Protein AF-A0A920LF35-F1 (afdb_monomer_lite)

Secondary structure (DSSP, 8-state):
--S-----TT--------SS-S------TT-B----BTTB----TTTSS-SS--TT---PBPP------

Foldseek 3Di:
DPDDDDDDPPDDDDDDDDPDDDDDDDADAQGWDADDDPNDRQDDPPRDPDNDDDPPDDIDHHDHDPPDD

Structure (mmCIF, N/CA/C/O backbone):
data_AF-A0A920LF35-F1
#
_entry.id   AF-A0A920LF35-F1
#
loop_
_atom_site.group_PDB
_atom_site.id
_atom_site.type_symbol
_atom_site.label_atom_id
_atom_site.label_alt_id
_atom_site.label_comp_id
_atom_site.label_asym_id
_atom_site.label_entity_id
_atom_site.label_seq_id
_atom_site.pdbx_PDB_ins_code
_atom_site.Cartn_x
_atom_site.Cartn_y
_atom_site.Cartn_z
_atom_site.occupancy
_atom_site.B_iso_or_equiv
_atom_site.auth_seq_id
_atom_site.auth_comp_id
_atom_site.auth_asym_id
_atom_site.auth_atom_id
_atom_site.pdbx_PDB_model_num
ATOM 1 N N . MET A 1 1 ? 10.992 8.209 -9.351 1.00 70.75 1 MET A N 1
ATOM 2 C CA . MET A 1 1 ? 10.134 8.236 -8.140 1.00 70.75 1 MET A CA 1
ATOM 3 C C . MET A 1 1 ? 9.361 9.554 -8.145 1.00 70.75 1 MET A C 1
ATOM 5 O O . MET A 1 1 ? 9.801 10.456 -8.843 1.00 70.75 1 MET A O 1
ATOM 9 N N . TYR A 1 2 ? 8.232 9.667 -7.437 1.00 85.06 2 TYR A N 1
ATOM 10 C CA . TYR A 1 2 ? 7.429 10.909 -7.325 1.00 85.06 2 TYR A CA 1
ATOM 11 C C . TYR A 1 2 ? 6.585 11.327 -8.544 1.00 85.06 2 TYR A C 1
ATOM 13 O O . TYR A 1 2 ? 6.047 12.428 -8.557 1.00 85.06 2 TYR A O 1
ATOM 21 N N . GLN A 1 3 ? 6.418 10.458 -9.542 1.00 91.25 3 GLN A N 1
ATOM 22 C CA . GLN A 1 3 ? 5.486 10.682 -10.649 1.00 91.25 3 GLN A CA 1
ATOM 23 C C . GLN A 1 3 ? 4.478 9.533 -10.725 1.00 91.25 3 GLN A C 1
ATOM 25 O O . GLN A 1 3 ? 4.860 8.384 -10.470 1.00 91.25 3 GLN A O 1
ATOM 30 N N . PRO A 1 4 ? 3.205 9.816 -11.050 1.00 92.00 4 PRO A N 1
ATOM 31 C CA . PRO A 1 4 ? 2.230 8.770 -11.296 1.00 92.00 4 PRO A CA 1
ATOM 32 C C . PRO A 1 4 ? 2.614 7.990 -12.554 1.00 92.00 4 PRO A C 1
ATOM 34 O O . PRO A 1 4 ? 3.093 8.557 -13.534 1.00 92.00 4 PRO A O 1
ATOM 37 N N . ILE A 1 5 ? 2.371 6.685 -12.527 1.00 94.06 5 ILE A N 1
ATOM 38 C CA . ILE A 1 5 ? 2.560 5.797 -13.672 1.00 94.06 5 ILE A CA 1
ATOM 39 C C . ILE A 1 5 ? 1.202 5.171 -13.975 1.00 94.06 5 ILE A C 1
ATOM 41 O O . ILE A 1 5 ? 0.520 4.695 -13.066 1.00 94.06 5 ILE A O 1
ATOM 45 N N . ASN A 1 6 ? 0.806 5.182 -15.246 1.00 94.12 6 ASN A N 1
ATOM 46 C CA . ASN A 1 6 ? -0.388 4.471 -15.682 1.00 94.12 6 ASN A CA 1
ATOM 47 C C . ASN A 1 6 ? -0.088 2.977 -15.770 1.00 94.12 6 ASN A C 1
ATOM 49 O O . ASN A 1 6 ? 0.878 2.575 -16.411 1.00 94.12 6 ASN A O 1
ATOM 53 N N . VAL A 1 7 ? -0.952 2.176 -15.157 1.00 93.56 7 VAL A N 1
ATOM 54 C CA . VAL A 1 7 ? -0.873 0.714 -15.166 1.00 93.56 7 VAL A CA 1
ATOM 55 C C . VAL A 1 7 ? -2.112 0.130 -15.833 1.00 93.56 7 VAL A C 1
ATOM 57 O O . VAL A 1 7 ? -3.191 0.734 -15.811 1.00 93.56 7 VAL A O 1
ATOM 60 N N . LYS A 1 8 ? -1.959 -1.044 -16.429 1.00 95.56 8 LYS A N 1
ATOM 61 C CA . LYS A 1 8 ? -3.017 -1.832 -17.058 1.00 95.56 8 LYS A CA 1
ATOM 62 C C . LYS A 1 8 ? -3.219 -3.139 -16.297 1.00 95.56 8 LYS A C 1
ATOM 64 O O . LYS A 1 8 ? -2.394 -3.561 -15.490 1.00 95.56 8 LYS A O 1
ATOM 69 N N . LEU A 1 9 ? -4.357 -3.781 -16.546 1.00 96.12 9 LEU A N 1
ATOM 70 C CA . LEU A 1 9 ? -4.624 -5.108 -16.002 1.00 96.12 9 LEU A CA 1
ATOM 71 C C . LEU A 1 9 ? -3.550 -6.093 -16.491 1.00 96.12 9 LEU A C 1
ATOM 73 O O . LEU A 1 9 ? -3.294 -6.164 -17.690 1.00 96.12 9 LEU A O 1
ATOM 77 N N . GLY A 1 10 ? -2.962 -6.849 -15.563 1.00 96.81 10 GLY A N 1
ATOM 78 C CA . GLY A 1 10 ? -1.888 -7.809 -15.843 1.00 96.81 10 GLY A CA 1
ATOM 79 C C . GLY A 1 10 ? -0.473 -7.259 -15.639 1.00 96.81 10 GLY A C 1
ATOM 80 O O . GLY A 1 10 ? 0.469 -8.047 -15.561 1.00 96.81 10 GLY A O 1
ATOM 81 N N . ASP A 1 11 ? -0.309 -5.942 -15.485 1.00 97.38 11 ASP A N 1
ATOM 82 C CA . ASP A 1 11 ? 0.999 -5.357 -15.190 1.00 97.38 11 ASP A CA 1
ATOM 83 C C . ASP A 1 11 ? 1.521 -5.829 -13.825 1.00 97.38 11 ASP A C 1
ATOM 85 O O . ASP A 1 11 ? 0.779 -5.936 -12.847 1.00 97.38 11 ASP A O 1
ATOM 89 N N . THR A 1 12 ? 2.833 -6.070 -13.748 1.00 96.75 12 THR A N 1
ATOM 90 C CA . THR A 1 12 ? 3.518 -6.462 -12.511 1.00 96.75 12 THR A CA 1
ATOM 91 C C . THR A 1 12 ? 4.535 -5.404 -12.107 1.00 96.75 12 THR A C 1
ATOM 93 O O . THR A 1 12 ? 5.465 -5.100 -12.852 1.00 96.75 12 THR A O 1
ATOM 96 N N . LEU A 1 13 ? 4.395 -4.877 -10.889 1.00 94.25 13 LEU A N 1
ATOM 97 C CA . LEU A 1 13 ? 5.384 -3.995 -10.273 1.00 94.25 13 LEU A CA 1
ATOM 98 C C . LEU A 1 13 ? 6.338 -4.811 -9.393 1.00 94.25 13 LEU A C 1
ATOM 100 O O . LEU A 1 13 ? 5.902 -5.498 -8.471 1.00 94.25 13 L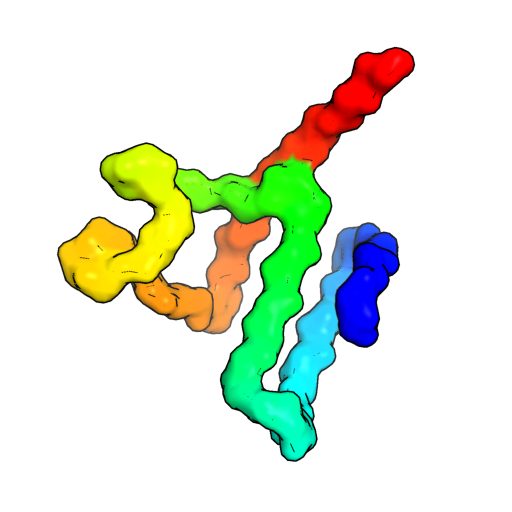EU A O 1
ATOM 104 N N . LYS A 1 14 ? 7.646 -4.683 -9.634 1.00 94.62 14 LYS A N 1
ATOM 105 C CA . LYS A 1 14 ? 8.699 -5.276 -8.801 1.00 94.62 14 LYS A CA 1
ATOM 106 C C . LYS A 1 14 ? 9.524 -4.176 -8.139 1.00 94.62 14 LYS A C 1
ATOM 108 O O . LYS A 1 14 ? 10.133 -3.362 -8.828 1.00 94.62 14 LYS A O 1
ATOM 113 N N . LEU A 1 15 ? 9.567 -4.177 -6.809 1.00 91.31 15 LEU A N 1
ATOM 114 C CA . LEU A 1 15 ? 10.493 -3.353 -6.035 1.00 91.31 15 LEU A CA 1
ATOM 115 C C . LEU A 1 15 ? 11.741 -4.175 -5.703 1.00 91.31 15 LEU A C 1
ATOM 117 O O . LEU A 1 15 ? 11.633 -5.276 -5.168 1.00 91.31 15 LEU A O 1
ATOM 121 N N . ASN A 1 16 ? 12.913 -3.644 -6.039 1.00 90.81 16 ASN A N 1
ATOM 122 C CA . ASN A 1 16 ? 14.199 -4.243 -5.687 1.00 90.81 16 ASN A CA 1
ATOM 123 C C . ASN A 1 16 ? 14.735 -3.643 -4.379 1.00 90.81 16 ASN A C 1
ATOM 125 O O . ASN A 1 16 ? 14.127 -2.748 -3.788 1.00 90.81 16 ASN A O 1
ATOM 129 N N . ASN A 1 17 ? 15.900 -4.124 -3.946 1.00 91.31 17 ASN A N 1
ATOM 130 C CA . ASN A 1 17 ? 16.587 -3.596 -2.775 1.00 91.31 17 ASN A CA 1
ATOM 131 C C . ASN A 1 17 ? 16.928 -2.112 -2.956 1.00 91.31 17 ASN A C 1
ATOM 133 O O . ASN A 1 17 ? 17.358 -1.671 -4.022 1.00 91.31 17 ASN A O 1
ATOM 137 N N . THR A 1 18 ? 16.739 -1.355 -1.882 1.00 89.69 18 THR A N 1
ATOM 138 C CA . THR A 1 18 ? 17.125 0.051 -1.807 1.00 89.69 18 THR A CA 1
ATOM 139 C C . THR A 1 18 ? 18.647 0.198 -1.752 1.00 89.69 18 THR A C 1
ATOM 141 O O . THR A 1 18 ? 19.323 -0.583 -1.086 1.00 89.69 18 THR A O 1
ATOM 144 N N . ILE A 1 19 ? 19.180 1.208 -2.443 1.00 90.19 19 ILE A N 1
ATOM 145 C CA . ILE A 1 19 ? 20.601 1.594 -2.369 1.00 90.19 19 ILE A CA 1
AT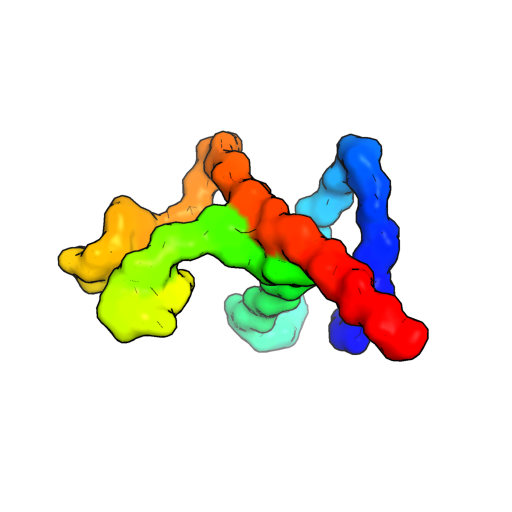OM 146 C C . ILE A 1 19 ? 20.801 2.681 -1.298 1.00 90.19 19 ILE A C 1
ATOM 148 O O . ILE A 1 19 ? 21.860 2.757 -0.684 1.00 90.19 19 ILE A O 1
ATOM 152 N N . ASN A 1 20 ? 19.781 3.515 -1.050 1.00 91.06 20 ASN A N 1
ATOM 153 C CA . ASN A 1 20 ? 19.824 4.604 -0.075 1.00 91.06 20 ASN A CA 1
ATOM 154 C C . ASN A 1 20 ? 18.455 4.790 0.603 1.00 91.06 20 ASN A C 1
ATOM 156 O O . ASN A 1 20 ? 17.430 4.910 -0.068 1.00 91.06 20 ASN A O 1
ATOM 160 N N . GLY A 1 21 ? 18.444 4.837 1.93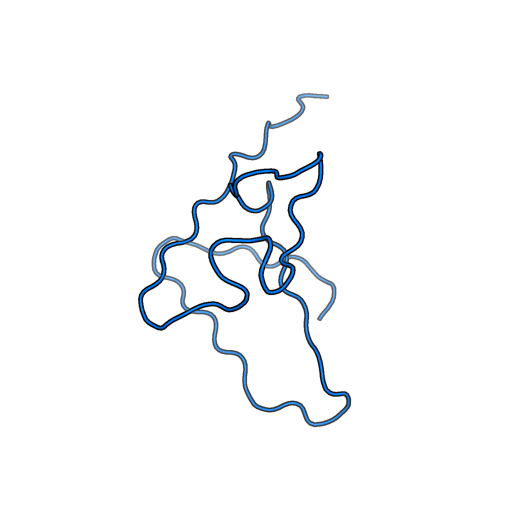6 1.00 90.69 21 GLY A N 1
ATOM 161 C CA . GLY A 1 21 ? 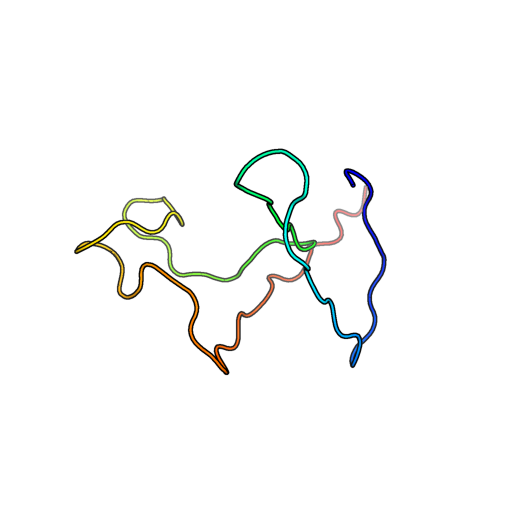17.231 4.838 2.758 1.00 90.69 21 GLY A CA 1
ATOM 162 C C . GLY A 1 21 ? 16.677 3.432 3.006 1.00 90.69 21 GLY A C 1
ATOM 163 O O . GLY A 1 21 ? 17.158 2.461 2.438 1.00 90.69 21 GLY A O 1
ATOM 164 N N . ALA A 1 22 ? 15.663 3.321 3.869 1.00 92.75 22 ALA A N 1
ATOM 165 C CA . ALA A 1 22 ? 15.128 2.030 4.334 1.00 92.75 22 ALA A CA 1
ATOM 166 C C . ALA A 1 22 ? 13.645 1.792 3.995 1.00 92.75 22 ALA A C 1
ATOM 168 O O . ALA A 1 22 ? 13.131 0.696 4.206 1.00 92.75 22 ALA A O 1
ATOM 169 N N . ARG A 1 23 ? 12.926 2.816 3.520 1.00 92.31 23 ARG A N 1
ATOM 170 C CA . ARG A 1 23 ? 11.476 2.756 3.286 1.00 92.31 23 ARG A CA 1
ATOM 171 C C . ARG A 1 23 ? 11.123 3.335 1.927 1.00 92.31 23 ARG A C 1
ATOM 173 O O . ARG A 1 23 ? 11.719 4.315 1.493 1.00 92.31 23 ARG A O 1
ATOM 180 N N . CYS A 1 24 ? 10.103 2.757 1.308 1.00 90.94 24 CYS A N 1
ATOM 181 C CA . CYS A 1 24 ? 9.433 3.317 0.144 1.00 90.94 24 CYS A CA 1
ATOM 182 C C . CYS A 1 24 ? 7.920 3.289 0.372 1.00 90.94 24 CYS A C 1
ATOM 184 O O . CYS A 1 24 ? 7.424 2.569 1.241 1.00 90.94 24 CYS A O 1
ATOM 186 N N . TYR A 1 25 ? 7.198 4.088 -0.405 1.00 92.44 25 TYR A N 1
ATOM 187 C CA . TYR A 1 25 ? 5.748 4.185 -0.327 1.00 92.44 25 TYR A CA 1
ATOM 188 C C . TYR A 1 25 ? 5.158 4.045 -1.724 1.00 92.44 25 TYR A C 1
ATOM 190 O O . TYR A 1 25 ? 5.691 4.592 -2.690 1.00 92.44 25 TYR A O 1
ATOM 198 N N . ILE A 1 26 ? 4.044 3.324 -1.812 1.00 93.62 26 ILE A N 1
ATOM 199 C CA . ILE A 1 26 ? 3.260 3.171 -3.035 1.00 93.62 26 ILE A CA 1
ATOM 200 C C . ILE A 1 26 ? 1.883 3.759 -2.766 1.00 93.62 26 ILE A C 1
ATOM 202 O O . ILE A 1 26 ? 1.227 3.400 -1.788 1.00 93.62 26 ILE A O 1
ATOM 206 N N . ALA A 1 27 ? 1.439 4.639 -3.655 1.00 93.00 27 ALA A N 1
ATOM 207 C CA . ALA A 1 27 ? 0.072 5.126 -3.677 1.00 93.00 27 ALA A CA 1
ATOM 208 C C . ALA A 1 27 ? -0.623 4.615 -4.939 1.00 93.00 27 ALA A C 1
ATOM 210 O O . ALA A 1 27 ? -0.034 4.582 -6.018 1.00 93.00 27 ALA A O 1
ATOM 211 N N . VAL A 1 28 ? -1.892 4.242 -4.798 1.00 93.69 28 VAL A N 1
ATOM 212 C CA . VAL A 1 28 ? -2.772 3.902 -5.918 1.00 93.69 28 VAL A CA 1
ATOM 213 C C . VAL A 1 28 ? -3.872 4.946 -6.024 1.00 93.69 28 VAL A C 1
ATOM 215 O O . VAL A 1 28 ? -4.395 5.420 -5.014 1.00 93.69 28 VAL A O 1
ATOM 218 N N . SER A 1 29 ? -4.227 5.307 -7.255 1.00 92.75 29 SER A 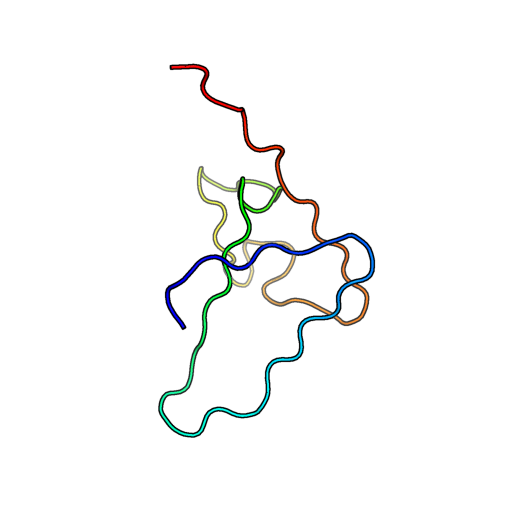N 1
ATOM 219 C CA . SER A 1 29 ? -5.308 6.255 -7.529 1.00 92.75 29 SER A CA 1
ATOM 220 C C . SER A 1 29 ? -6.621 5.781 -6.891 1.00 92.75 29 SER A C 1
ATOM 222 O O . SER A 1 29 ? -6.990 4.619 -7.031 1.00 92.75 29 SER A O 1
ATOM 224 N N . GLY A 1 30 ? -7.307 6.666 -6.160 1.00 92.25 30 GLY A N 1
ATOM 225 C CA . GLY A 1 30 ? -8.507 6.339 -5.373 1.00 92.25 30 GLY A CA 1
ATOM 226 C C . GLY A 1 30 ? -8.230 5.748 -3.981 1.00 92.25 30 GLY A C 1
ATOM 227 O O . GLY A 1 30 ? -9.108 5.772 -3.123 1.00 92.25 30 GLY A O 1
ATOM 228 N N . GLY A 1 31 ? -7.008 5.287 -3.708 1.00 93.19 31 GLY A N 1
ATOM 229 C CA . GLY A 1 31 ? -6.613 4.730 -2.414 1.00 93.19 31 GLY A CA 1
ATOM 230 C C . GLY A 1 31 ? -7.150 3.320 -2.147 1.00 93.19 31 GLY A C 1
ATOM 231 O O . GLY A 1 31 ? -7.966 2.770 -2.885 1.00 93.19 31 GLY A O 1
ATOM 232 N N . LEU A 1 32 ? -6.681 2.709 -1.061 1.00 93.19 32 LEU A N 1
ATOM 233 C CA . LEU A 1 32 ? -7.030 1.332 -0.706 1.00 93.19 32 LEU A CA 1
ATOM 234 C C . LEU A 1 32 ? -8.385 1.259 0.013 1.00 93.19 32 LEU A C 1
ATOM 236 O O . LEU A 1 32 ? -8.701 2.077 0.888 1.00 93.19 32 LEU A O 1
ATOM 240 N N . LYS A 1 33 ? -9.185 0.249 -0.335 1.00 92.50 33 LYS A N 1
ATOM 241 C CA . LYS A 1 33 ? -10.440 -0.072 0.347 1.00 92.50 33 LYS A CA 1
ATOM 242 C C . LYS A 1 33 ? -10.144 -0.986 1.534 1.00 92.50 33 LYS A C 1
ATOM 244 O O . LYS A 1 33 ? -10.183 -2.207 1.419 1.00 92.50 33 LYS A O 1
ATOM 249 N N . VAL A 1 34 ? -9.865 -0.367 2.676 1.00 90.81 34 VAL A N 1
ATOM 250 C CA . VAL A 1 34 ? -9.587 -1.042 3.951 1.00 90.81 34 VAL A CA 1
ATOM 251 C C . VAL A 1 34 ? -10.585 -0.614 5.027 1.00 90.81 34 VAL A C 1
ATOM 253 O O . VAL A 1 34 ? -11.155 0.481 4.955 1.00 90.81 34 VAL A O 1
ATOM 256 N N . LYS A 1 35 ? -10.804 -1.490 6.014 1.00 90.50 35 LYS A N 1
ATOM 257 C CA . LYS A 1 35 ? -11.639 -1.220 7.192 1.00 90.50 35 LYS A CA 1
ATOM 258 C C . LYS A 1 35 ? -11.068 -0.030 7.964 1.00 90.50 35 LYS A C 1
ATOM 260 O O . LYS A 1 35 ? -9.856 0.083 8.112 1.00 90.50 35 LYS A O 1
ATOM 265 N N . SER A 1 36 ? -11.947 0.840 8.456 1.00 93.25 36 SER A N 1
ATOM 266 C CA . SER A 1 36 ? -11.553 1.894 9.387 1.00 93.25 36 SER A CA 1
ATOM 267 C C . SER A 1 36 ? -11.807 1.450 10.825 1.00 93.25 36 SER A C 1
ATOM 269 O O . SER A 1 36 ? -12.855 0.874 11.115 1.00 93.25 36 SER A O 1
ATOM 271 N N . ILE A 1 37 ? -10.847 1.717 11.709 1.00 94.62 37 ILE A N 1
ATOM 272 C CA . ILE A 1 37 ? -10.940 1.495 13.154 1.00 94.62 37 ILE A CA 1
ATOM 273 C C . ILE A 1 37 ? -10.633 2.839 13.821 1.00 94.62 37 ILE A C 1
ATOM 275 O O . ILE A 1 37 ? -9.641 3.483 13.484 1.00 94.62 37 ILE A O 1
ATOM 279 N N . PHE A 1 38 ? -11.524 3.304 14.702 1.00 94.94 38 PHE A N 1
ATOM 280 C CA . PHE A 1 38 ? -11.441 4.625 15.350 1.00 94.94 38 PHE A CA 1
ATOM 281 C C . PHE A 1 38 ? -11.250 5.801 14.369 1.00 94.94 38 PHE A C 1
ATOM 283 O O . PHE A 1 38 ? -10.506 6.738 14.638 1.00 94.94 38 PHE A O 1
ATOM 290 N N . GLY A 1 39 ? -11.879 5.734 13.190 1.00 95.25 39 GLY A N 1
ATOM 291 C CA . GLY A 1 39 ? -11.758 6.769 12.153 1.00 95.25 39 GLY A CA 1
ATOM 292 C C . GLY A 1 39 ? -10.428 6.764 11.388 1.00 95.25 39 GLY A C 1
ATOM 293 O O . GLY A 1 39 ? -10.261 7.542 10.452 1.00 95.25 39 GLY A O 1
ATOM 294 N N . SER A 1 40 ? -9.498 5.866 11.724 1.00 93.88 40 SER A N 1
ATOM 295 C CA . SER A 1 40 ? -8.222 5.694 11.030 1.00 93.88 40 SER A CA 1
ATOM 296 C C . SER A 1 40 ? -8.232 4.446 10.149 1.00 93.88 40 SER A C 1
ATOM 298 O O . SER A 1 40 ? -9.041 3.537 10.335 1.00 93.88 40 SER A O 1
ATOM 300 N N . LYS A 1 41 ? -7.334 4.412 9.164 1.00 92.69 41 LYS A N 1
ATOM 301 C CA . LYS A 1 41 ? -7.039 3.243 8.316 1.00 92.69 41 LYS A CA 1
ATOM 302 C C . LYS A 1 41 ? -5.605 2.733 8.512 1.00 92.69 41 LYS A C 1
ATOM 304 O O . LYS A 1 41 ? -5.145 1.891 7.747 1.00 92.69 41 LYS A O 1
ATOM 309 N N . ALA A 1 42 ? -4.883 3.287 9.486 1.00 92.00 42 ALA A N 1
ATOM 310 C CA . ALA A 1 42 ? -3.539 2.846 9.818 1.00 92.00 42 ALA A CA 1
ATOM 311 C C . ALA A 1 42 ? -3.572 1.475 10.502 1.00 92.00 42 ALA A C 1
ATOM 313 O O . ALA A 1 42 ? -4.506 1.156 11.239 1.00 92.00 42 ALA A O 1
ATOM 314 N N . PHE A 1 43 ? -2.525 0.691 10.270 1.00 92.12 43 PHE A N 1
ATOM 315 C CA . PHE A 1 43 ? -2.321 -0.576 10.952 1.00 92.12 43 PHE A CA 1
ATOM 316 C C . PHE A 1 43 ? -1.591 -0.354 12.273 1.00 92.12 43 PHE A C 1
ATOM 318 O O . PHE A 1 43 ? -0.628 0.414 12.335 1.00 92.12 43 PHE A O 1
ATOM 325 N N . PHE A 1 44 ? -2.039 -1.039 13.319 1.00 91.31 44 PHE A N 1
ATOM 326 C CA . PHE A 1 44 ? -1.418 -0.988 14.633 1.00 91.31 44 PHE A CA 1
ATOM 327 C C . PHE A 1 44 ? -1.511 -2.359 15.299 1.00 91.31 44 PHE A C 1
ATOM 329 O O . PHE A 1 44 ? -2.584 -2.963 15.362 1.00 91.31 44 PHE A O 1
ATOM 336 N N . SER A 1 45 ? -0.371 -2.853 15.784 1.00 89.31 45 SER A N 1
ATOM 337 C CA . SER A 1 45 ? -0.275 -4.181 16.392 1.00 89.31 45 SER A CA 1
ATOM 338 C C . SER A 1 45 ? -1.274 -4.342 17.540 1.00 89.31 45 SER A C 1
ATOM 340 O O . SER A 1 45 ? -1.480 -3.414 18.319 1.00 89.31 45 SER A O 1
ATOM 342 N N . ASN A 1 46 ? -1.894 -5.519 17.640 1.00 89.19 46 ASN A N 1
ATOM 343 C CA . ASN A 1 46 ? -2.920 -5.868 18.632 1.00 89.19 46 ASN A CA 1
ATOM 344 C C . ASN A 1 46 ? -4.240 -5.072 18.552 1.00 89.19 46 ASN A C 1
ATOM 346 O O . ASN A 1 46 ? -5.143 -5.344 19.337 1.00 89.19 46 ASN A O 1
ATOM 350 N N . ILE A 1 47 ? -4.381 -4.124 17.618 1.00 91.88 47 ILE A N 1
ATOM 351 C CA . ILE A 1 47 ? -5.644 -3.406 17.367 1.00 91.88 47 ILE A CA 1
ATOM 352 C C . ILE A 1 47 ? -6.231 -3.799 16.011 1.00 91.88 47 ILE A C 1
ATOM 354 O O . ILE A 1 47 ? -7.439 -3.998 15.891 1.00 91.88 47 ILE A O 1
ATOM 358 N N . THR A 1 48 ? -5.396 -3.895 14.976 1.00 92.00 48 THR A N 1
ATOM 359 C CA . THR A 1 48 ? -5.833 -4.253 13.621 1.00 92.00 48 THR A CA 1
ATOM 360 C C . THR A 1 48 ? -5.578 -5.729 13.328 1.00 92.00 48 THR A C 1
ATOM 362 O O . THR A 1 48 ? -4.550 -6.267 13.729 1.00 92.00 48 THR A O 1
ATOM 365 N N . ASP A 1 49 ? -6.477 -6.356 12.561 1.00 84.50 49 ASP A N 1
ATOM 366 C CA . ASP A 1 49 ? -6.474 -7.801 12.252 1.00 84.50 49 ASP A CA 1
ATOM 367 C C . ASP A 1 49 ? -5.164 -8.305 11.607 1.00 84.50 49 ASP A C 1
ATOM 369 O O . ASP A 1 49 ? -4.788 -9.468 11.743 1.00 84.50 49 ASP A O 1
ATOM 373 N N . SER A 1 50 ? -4.452 -7.428 10.898 1.00 81.69 50 SER A N 1
ATOM 374 C CA . SER A 1 50 ? -3.103 -7.670 10.382 1.00 81.69 50 SER A CA 1
ATOM 375 C C . SER A 1 50 ? -2.273 -6.397 10.498 1.00 81.69 50 SER A C 1
ATOM 377 O O . SER A 1 50 ? -2.827 -5.302 10.517 1.00 81.69 50 SER A O 1
ATOM 379 N N . TYR A 1 51 ? -0.949 -6.523 10.559 1.00 83.62 51 TYR A N 1
ATOM 380 C CA . TYR A 1 51 ? -0.013 -5.390 10.547 1.00 83.62 51 TYR A CA 1
ATOM 381 C C . TYR A 1 51 ? 0.964 -5.427 9.358 1.00 83.62 51 TYR A C 1
ATOM 383 O O . TYR A 1 51 ? 1.796 -4.533 9.219 1.00 83.62 51 TYR A O 1
ATOM 391 N N . PHE A 1 52 ? 0.867 -6.444 8.493 1.00 90.00 52 PHE A N 1
ATOM 392 C CA . PHE A 1 52 ? 1.692 -6.602 7.292 1.00 90.00 52 PHE A CA 1
ATOM 393 C C . PHE A 1 52 ? 0.948 -7.371 6.189 1.00 90.00 52 PHE A C 1
ATOM 395 O O . PHE A 1 52 ? -0.031 -8.069 6.456 1.00 90.00 52 PHE A O 1
ATOM 402 N N . LEU A 1 53 ? 1.422 -7.237 4.948 1.00 9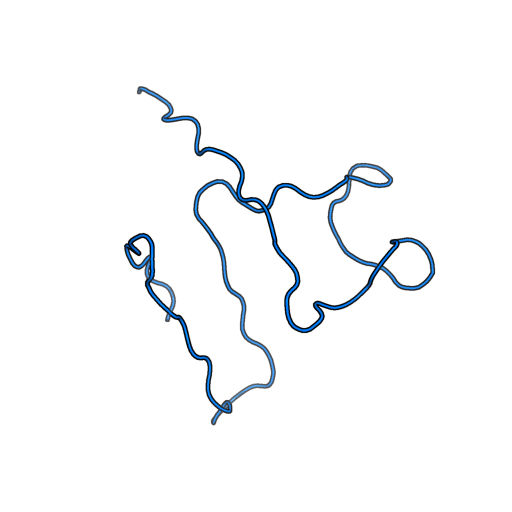1.88 53 LEU A N 1
ATOM 403 C CA . LEU A 1 53 ? 0.889 -7.958 3.789 1.00 91.88 53 LEU A CA 1
ATOM 404 C C . LEU A 1 53 ? 1.531 -9.341 3.668 1.00 91.88 53 LEU A C 1
ATOM 406 O O . LEU A 1 53 ? 2.748 -9.481 3.823 1.00 91.88 53 LEU A O 1
ATOM 410 N N . LYS A 1 54 ? 0.726 -10.350 3.352 1.00 93.81 54 LYS A N 1
ATOM 411 C CA . LYS A 1 54 ? 1.161 -11.731 3.134 1.00 93.81 54 LYS A CA 1
ATOM 412 C C . LYS A 1 54 ? 1.128 -12.078 1.649 1.00 93.81 54 LYS A C 1
ATOM 414 O O . LYS A 1 54 ? 0.487 -11.422 0.829 1.00 93.81 54 LYS A O 1
ATOM 419 N N . LYS A 1 55 ? 1.861 -13.132 1.287 1.00 95.81 55 LYS A N 1
ATOM 420 C CA . LYS A 1 55 ? 1.846 -13.661 -0.078 1.00 95.81 55 LYS A CA 1
ATOM 421 C C . LYS A 1 55 ? 0.409 -14.040 -0.455 1.00 95.81 55 LYS A C 1
ATOM 423 O O . LYS A 1 55 ? -0.249 -14.735 0.312 1.00 95.81 55 LYS A O 1
ATOM 428 N N . ASN A 1 56 ? -0.004 -13.639 -1.658 1.00 95.69 56 ASN A N 1
ATOM 429 C CA . ASN A 1 56 ? -1.342 -13.843 -2.224 1.00 95.69 56 ASN A CA 1
ATOM 430 C C . ASN A 1 56 ? -2.467 -13.004 -1.584 1.00 95.69 56 ASN A C 1
ATOM 432 O O . ASN A 1 56 ? -3.631 -13.269 -1.869 1.00 95.69 56 ASN A O 1
ATOM 436 N N . ASP A 1 57 ? -2.154 -11.991 -0.767 1.00 94.06 57 ASP A N 1
ATOM 437 C CA . ASP A 1 57 ? -3.172 -11.032 -0.326 1.00 94.06 57 ASP A CA 1
ATOM 438 C C . ASP A 1 57 ? -3.722 -10.232 -1.515 1.00 94.06 57 ASP A C 1
ATOM 440 O O . ASP A 1 57 ? -2.973 -9.686 -2.330 1.00 94.06 57 ASP A O 1
ATOM 444 N N . GLU A 1 58 ? -5.046 -10.095 -1.566 1.00 94.56 58 GLU A N 1
ATOM 445 C CA . GLU A 1 58 ? -5.738 -9.244 -2.530 1.00 94.56 58 GLU A CA 1
ATOM 446 C C . GLU A 1 58 ? -6.221 -7.956 -1.862 1.00 94.56 58 GLU A C 1
ATOM 448 O O . GLU A 1 58 ? -7.069 -7.969 -0.965 1.00 94.56 58 GLU A O 1
ATOM 453 N N . ILE A 1 59 ? -5.726 -6.811 -2.336 1.00 93.00 59 ILE A N 1
ATOM 454 C CA . ILE A 1 59 ? -6.120 -5.502 -1.812 1.00 93.00 59 ILE A CA 1
ATOM 455 C C . ILE A 1 59 ? -7.018 -4.801 -2.823 1.00 93.00 59 ILE A C 1
ATOM 457 O O . ILE A 1 59 ? -6.604 -4.447 -3.927 1.00 93.00 59 ILE A O 1
ATOM 461 N N . LYS A 1 60 ? -8.265 -4.547 -2.428 1.00 94.19 60 LYS A N 1
ATOM 462 C CA . LYS A 1 60 ? -9.220 -3.816 -3.265 1.00 94.19 60 LYS A CA 1
ATOM 463 C C . LYS A 1 60 ? -8.867 -2.329 -3.290 1.00 94.19 60 LYS A C 1
ATOM 465 O O . LYS A 1 60 ? -8.614 -1.721 -2.251 1.00 94.19 60 LYS A O 1
ATOM 470 N N . VAL A 1 61 ? -8.913 -1.726 -4.472 1.00 93.69 61 VAL A N 1
ATOM 471 C CA . VAL A 1 61 ? -8.714 -0.284 -4.667 1.00 93.69 61 VAL A CA 1
ATOM 472 C C . VAL A 1 61 ? -10.077 0.400 -4.737 1.00 93.69 61 VAL A C 1
ATOM 474 O O . VAL A 1 61 ? -11.037 -0.144 -5.291 1.00 93.69 61 VAL A O 1
ATOM 477 N N . SER A 1 62 ? -10.194 1.578 -4.135 1.00 91.19 62 SER A N 1
ATOM 478 C CA . SER A 1 62 ? -11.422 2.366 -4.216 1.00 91.19 62 SER A CA 1
ATOM 479 C C . SER A 1 62 ? -11.534 2.981 -5.607 1.00 91.19 62 SER A C 1
ATOM 481 O O . SER A 1 62 ? -10.542 3.409 -6.193 1.00 91.19 62 SER A O 1
ATOM 483 N N . LYS A 1 63 ? -12.752 3.051 -6.152 1.00 84.56 63 LYS A N 1
ATOM 484 C CA . LYS A 1 63 ? -12.962 3.764 -7.413 1.00 84.56 63 LYS A CA 1
ATOM 485 C C . LYS A 1 63 ? -12.647 5.236 -7.192 1.00 84.56 63 LYS A C 1
ATOM 487 O O . LYS A 1 63 ? -13.172 5.849 -6.266 1.00 84.56 63 LYS A O 1
ATOM 492 N N . ASN A 1 64 ? -11.817 5.796 -8.062 1.00 68.06 64 ASN A N 1
ATOM 493 C CA . ASN A 1 64 ? -11.648 7.233 -8.114 1.00 68.06 64 ASN A CA 1
ATOM 494 C C . ASN A 1 64 ? -12.977 7.825 -8.610 1.00 68.06 64 ASN A C 1
ATOM 496 O O . ASN A 1 64 ? -13.411 7.531 -9.728 1.00 68.06 64 ASN A O 1
ATOM 500 N N . LEU A 1 65 ? -13.670 8.582 -7.758 1.00 58.25 65 LEU A N 1
ATOM 501 C CA . LEU A 1 65 ? -14.763 9.424 -8.223 1.00 58.25 65 LEU A CA 1
ATOM 502 C C . LEU A 1 65 ? -14.119 10.434 -9.165 1.00 58.25 65 LEU A C 1
ATOM 504 O O . LEU A 1 65 ? -13.368 11.294 -8.718 1.00 58.25 65 LEU A O 1
ATOM 508 N N . LYS A 1 66 ? -14.383 10.316 -10.471 1.00 56.44 66 LYS A N 1
ATOM 509 C CA . LYS A 1 66 ? -14.114 11.420 -11.389 1.00 56.44 66 LYS A CA 1
ATOM 510 C C . LYS A 1 66 ? -14.917 12.605 -10.863 1.00 56.44 66 LYS A C 1
ATOM 512 O O . LYS A 1 66 ? -16.127 12.657 -11.078 1.00 56.44 66 LYS A O 1
ATOM 517 N N . ILE A 1 67 ? -14.265 13.512 -10.145 1.00 52.28 67 ILE A N 1
ATOM 518 C CA . ILE A 1 67 ? -14.832 14.822 -9.869 1.00 52.28 67 ILE A CA 1
ATOM 519 C C . ILE A 1 67 ? -14.922 15.470 -11.249 1.00 52.28 67 ILE A C 1
ATOM 521 O O . ILE A 1 67 ? -13.904 15.791 -11.861 1.00 52.28 67 ILE A O 1
ATOM 525 N N . LYS A 1 68 ? -16.137 15.516 -11.803 1.00 39.19 68 LYS A N 1
ATOM 526 C CA . LYS A 1 68 ? -16.432 16.392 -12.931 1.00 39.19 68 LYS A CA 1
ATOM 527 C C . LYS A 1 68 ? -16.329 17.805 -12.365 1.00 39.19 68 LYS A C 1
ATOM 529 O O . LYS A 1 68 ? -17.138 18.155 -11.510 1.00 39.19 68 LYS A O 1
ATOM 534 N N . PHE A 1 69 ? -15.280 18.518 -12.756 1.00 40.50 69 PHE A N 1
ATOM 535 C CA . PHE A 1 69 ? -15.258 19.972 -12.662 1.00 40.50 69 PHE A CA 1
ATOM 536 C C . PHE A 1 69 ? -16.255 20.545 -13.668 1.00 40.50 69 PHE A C 1
ATOM 538 O O . PHE A 1 69 ? -16.429 19.902 -14.734 1.00 40.50 69 PHE A O 1
#

Sequence (69 aa):
MYQPINVKLGDTLKLNNTINGARCYIAVSGGLKVKSIFGSKAFFSNITDSYFLKKNDEIKVSKNLKIKF

Radius of gyration: 14.95 Å; chains: 1; bounding box: 37×34×36 Å

pLDDT: mean 88.42, std 12.13, range [39.19, 97.38]